Protein AF-A0A3C1WGZ3-F1 (afdb_monomer_lite)

Secondary structure (DSSP, 8-state):
-------------------S--EEEEEEESSSPEEEEEPTTEEEEEEEEETTS-EEEEEEE-S-S-EEEEE-SB-TTSSBPPSEEEEEEEEEEETT--B-----------

pLDDT: mean 70.51, std 24.6, range [26.8, 94.31]

Radius of gyration: 18.68 Å; chains: 1; bounding box: 31×63×42 Å

Structure (mmCIF, N/CA/C/O backbone):
data_AF-A0A3C1WGZ3-F1
#
_entry.id   AF-A0A3C1WGZ3-F1
#
loop_
_atom_site.group_PDB
_atom_site.id
_atom_site.type_symbol
_atom_site.label_atom_id
_atom_site.label_alt_id
_atom_site.label_comp_id
_atom_site.label_asym_id
_atom_site.label_entity_id
_atom_site.label_seq_id
_atom_site.pdbx_PDB_ins_code
_atom_site.Cartn_x
_atom_site.Cartn_y
_atom_site.Cartn_z
_atom_site.occupancy
_atom_site.B_iso_or_equiv
_atom_site.auth_seq_id
_atom_site.auth_comp_id
_atom_site.auth_asym_id
_atom_site.auth_atom_id
_atom_site.pdbx_PDB_model_num
ATOM 1 N N . MET A 1 1 ? 2.734 -49.245 -7.539 1.00 31.06 1 MET A N 1
ATOM 2 C CA . MET A 1 1 ? 4.171 -49.328 -7.205 1.00 31.06 1 MET A CA 1
ATOM 3 C C . MET A 1 1 ? 4.886 -48.169 -7.892 1.00 31.06 1 MET A C 1
ATOM 5 O O . MET A 1 1 ? 4.630 -47.997 -9.070 1.00 31.06 1 MET A O 1
ATOM 9 N N . VAL A 1 2 ? 5.694 -47.409 -7.130 1.00 30.45 2 VAL A N 1
ATOM 10 C CA . VAL A 1 2 ? 6.949 -46.693 -7.500 1.00 30.45 2 VAL A CA 1
ATOM 11 C C . VAL A 1 2 ? 6.881 -45.714 -8.704 1.00 30.45 2 VAL A C 1
ATOM 13 O O . VAL A 1 2 ? 6.618 -46.141 -9.814 1.00 30.45 2 VAL A O 1
ATOM 16 N N . ASN A 1 3 ? 6.932 -44.381 -8.559 1.00 28.89 3 ASN A N 1
ATOM 17 C CA . ASN A 1 3 ? 7.996 -43.430 -8.147 1.00 28.89 3 ASN A CA 1
ATOM 18 C C . ASN A 1 3 ? 8.655 -42.716 -9.357 1.00 28.89 3 ASN A C 1
ATOM 20 O O . ASN A 1 3 ? 9.273 -43.362 -10.190 1.00 28.89 3 ASN A O 1
ATOM 24 N N . VAL A 1 4 ? 8.495 -41.383 -9.370 1.00 43.09 4 VAL A N 1
ATOM 25 C CA . VAL A 1 4 ? 9.413 -40.279 -9.751 1.00 43.09 4 VAL A CA 1
ATOM 26 C C . VAL A 1 4 ? 10.313 -40.416 -10.992 1.00 43.09 4 VAL A C 1
ATOM 28 O O . VAL A 1 4 ? 11.210 -41.245 -11.006 1.00 43.09 4 VAL A O 1
ATOM 31 N N . ALA A 1 5 ? 10.210 -39.446 -11.919 1.00 28.38 5 ALA A N 1
ATOM 32 C CA . ALA A 1 5 ? 11.344 -38.614 -12.367 1.00 28.38 5 ALA A CA 1
ATOM 33 C C . ALA A 1 5 ? 10.933 -37.556 -13.414 1.00 28.38 5 ALA A C 1
ATOM 35 O O . ALA A 1 5 ? 10.397 -37.885 -14.463 1.00 28.38 5 ALA A O 1
ATOM 36 N N . GLY A 1 6 ? 11.261 -36.295 -13.108 1.00 33.25 6 GLY A N 1
ATOM 37 C CA . GLY A 1 6 ? 11.881 -35.330 -14.022 1.00 33.25 6 GLY A CA 1
ATOM 38 C C . GLY A 1 6 ? 11.167 -34.951 -15.320 1.00 33.25 6 GLY A C 1
ATOM 39 O O . GLY A 1 6 ? 11.376 -35.582 -16.345 1.00 33.25 6 GLY A O 1
ATOM 40 N N . SER A 1 7 ? 10.535 -33.777 -15.322 1.00 31.95 7 SER A N 1
ATOM 41 C CA . SER A 1 7 ? 10.504 -32.936 -16.522 1.00 31.95 7 SER A CA 1
ATOM 42 C C . SER A 1 7 ? 11.112 -31.588 -16.173 1.00 31.95 7 SER A C 1
ATOM 44 O O . SER A 1 7 ? 10.459 -30.712 -15.610 1.00 31.95 7 SER A O 1
ATOM 46 N N . ALA A 1 8 ? 12.402 -31.444 -16.474 1.00 31.06 8 ALA A N 1
ATOM 47 C CA . ALA A 1 8 ? 13.010 -30.134 -16.608 1.00 31.06 8 ALA A CA 1
ATOM 48 C C . ALA A 1 8 ? 12.310 -29.428 -17.773 1.00 31.06 8 ALA A C 1
ATOM 50 O O . ALA A 1 8 ? 12.410 -29.871 -18.915 1.00 31.06 8 ALA A O 1
ATOM 51 N N . VAL A 1 9 ? 11.596 -28.341 -17.493 1.00 33.44 9 VAL A N 1
ATOM 52 C CA . VAL A 1 9 ? 11.111 -27.454 -18.550 1.00 33.44 9 VAL A CA 1
ATOM 53 C C . VAL A 1 9 ? 12.097 -26.298 -18.635 1.00 33.44 9 VAL A C 1
ATOM 55 O O . VAL A 1 9 ? 11.964 -25.289 -17.949 1.00 33.44 9 VAL A O 1
ATOM 58 N N . SER A 1 10 ? 13.140 -26.477 -19.446 1.00 36.75 10 SER A N 1
ATOM 59 C CA . SER A 1 10 ? 13.912 -25.339 -19.937 1.00 36.75 10 SER A CA 1
ATOM 60 C C . SER A 1 10 ? 13.070 -24.661 -21.007 1.00 36.75 10 SER A C 1
ATOM 62 O O . SER A 1 10 ? 12.953 -25.154 -22.127 1.00 36.75 10 SER A O 1
ATOM 64 N N . ALA A 1 11 ? 12.442 -23.550 -20.644 1.00 33.16 11 ALA A N 1
ATOM 65 C CA . ALA A 1 11 ? 11.917 -22.612 -21.612 1.00 33.16 11 ALA A CA 1
ATOM 66 C C . ALA A 1 11 ? 12.849 -21.399 -21.615 1.00 33.16 11 ALA A C 1
ATOM 68 O O . ALA A 1 11 ? 12.741 -20.518 -20.767 1.00 33.16 11 ALA A O 1
ATOM 69 N N . THR A 1 12 ? 13.723 -21.304 -22.618 1.00 38.25 12 THR A N 1
ATOM 70 C CA . THR A 1 12 ? 14.302 -20.034 -23.097 1.00 38.25 12 THR A CA 1
ATOM 71 C C . THR A 1 12 ? 13.217 -19.178 -23.775 1.00 38.25 12 THR A C 1
ATOM 73 O O . THR A 1 12 ? 13.393 -18.623 -24.856 1.00 38.25 12 THR A O 1
ATOM 76 N N . GLY A 1 13 ? 12.053 -19.085 -23.131 1.00 26.80 13 GLY A N 1
ATOM 77 C CA . GLY A 1 13 ? 10.960 -18.200 -23.478 1.00 26.80 13 GLY A CA 1
ATOM 78 C C . GLY A 1 13 ? 11.104 -16.935 -22.652 1.00 26.80 13 GLY A C 1
ATOM 79 O O . GLY A 1 13 ? 11.117 -16.973 -21.424 1.00 26.80 13 GLY A O 1
ATOM 80 N N . ARG A 1 14 ? 11.237 -15.797 -23.327 1.00 30.58 14 ARG A N 1
ATOM 81 C CA . ARG A 1 14 ? 11.217 -14.487 -22.683 1.00 30.58 14 ARG A CA 1
ATOM 82 C C . ARG A 1 14 ? 9.883 -14.348 -21.939 1.00 30.58 14 ARG A C 1
ATOM 84 O O . ARG A 1 14 ? 8.827 -14.363 -22.569 1.00 30.58 14 ARG A O 1
ATOM 91 N N . LEU A 1 15 ? 9.937 -14.240 -20.610 1.00 30.92 15 LEU A N 1
ATOM 92 C CA . LEU A 1 15 ? 8.765 -13.982 -19.780 1.00 30.92 15 LEU A CA 1
ATOM 93 C C . LEU A 1 15 ? 8.144 -12.658 -20.231 1.00 30.92 15 LEU A C 1
ATOM 95 O O . LEU A 1 15 ? 8.703 -11.584 -20.007 1.00 30.92 15 LEU A O 1
ATOM 99 N N . THR A 1 16 ? 6.999 -12.740 -20.896 1.00 32.97 16 THR A N 1
ATOM 100 C CA . THR A 1 16 ? 6.169 -11.571 -21.165 1.00 32.97 16 THR A CA 1
ATOM 101 C C . THR A 1 16 ? 5.308 -11.379 -19.928 1.00 32.97 16 THR A C 1
ATOM 103 O O . THR A 1 16 ? 4.511 -12.247 -19.582 1.00 32.97 16 THR A O 1
ATOM 106 N N . VAL A 1 17 ? 5.546 -10.291 -19.198 1.00 35.59 17 VAL A N 1
ATOM 107 C CA . VAL A 1 17 ? 4.897 -10.045 -17.911 1.00 35.59 17 VAL A CA 1
ATOM 108 C C . VAL A 1 17 ? 3.431 -9.676 -18.152 1.00 35.59 17 VAL A C 1
ATOM 110 O O . VAL A 1 17 ? 3.112 -8.555 -18.545 1.00 35.59 17 VAL A O 1
ATOM 113 N N . THR A 1 18 ? 2.529 -10.626 -17.915 1.00 39.59 18 THR A N 1
ATOM 114 C CA . THR A 1 18 ? 1.083 -10.388 -17.860 1.00 39.59 18 THR A CA 1
ATOM 115 C C . THR A 1 18 ? 0.766 -9.757 -16.510 1.00 39.59 18 THR A C 1
ATOM 117 O O . THR A 1 18 ? 0.631 -10.454 -15.509 1.00 39.59 18 THR A O 1
ATOM 120 N N . VAL A 1 19 ? 0.720 -8.430 -16.432 1.00 43.28 19 VAL A N 1
ATOM 121 C CA . VAL A 1 19 ? 0.515 -7.763 -15.142 1.00 43.28 19 VAL A CA 1
ATOM 122 C C . VAL A 1 19 ? -0.984 -7.657 -14.849 1.00 43.28 19 VAL A C 1
ATOM 124 O O . VAL A 1 19 ? -1.744 -6.945 -15.502 1.00 43.28 19 VAL A O 1
ATOM 127 N N . GLY A 1 20 ? -1.401 -8.456 -13.872 1.00 42.81 20 GLY A N 1
ATOM 128 C CA . GLY A 1 20 ? -2.610 -8.277 -13.079 1.00 42.81 20 GLY A CA 1
ATOM 129 C C . GLY A 1 20 ? -2.247 -7.638 -11.737 1.00 42.81 20 GLY A C 1
ATOM 130 O O . GLY A 1 20 ? -1.086 -7.318 -11.486 1.00 42.81 20 GLY A O 1
ATOM 131 N N . ILE A 1 21 ? -3.234 -7.435 -10.865 1.00 50.78 21 ILE A N 1
ATOM 132 C CA . ILE A 1 21 ? -2.993 -7.108 -9.450 1.00 50.78 21 ILE A CA 1
ATOM 133 C C . ILE A 1 21 ? -2.017 -8.158 -8.917 1.00 50.78 21 ILE A C 1
ATOM 135 O O . ILE A 1 21 ? -2.349 -9.340 -8.926 1.00 50.78 21 ILE A O 1
ATOM 139 N N . LEU A 1 22 ? -0.804 -7.744 -8.553 1.00 59.47 22 LEU A N 1
ATOM 140 C CA . LEU A 1 22 ? 0.243 -8.707 -8.218 1.00 59.47 22 LEU A CA 1
ATOM 141 C C . LEU A 1 22 ? 0.037 -9.257 -6.816 1.00 59.47 22 LEU A C 1
ATOM 143 O O . LEU A 1 22 ? 0.198 -10.453 -6.627 1.00 59.47 22 LEU A O 1
ATOM 147 N N . ASP A 1 23 ? -0.426 -8.423 -5.880 1.00 68.81 23 ASP A N 1
ATOM 148 C CA . ASP A 1 23 ? -0.615 -8.844 -4.501 1.00 68.81 23 ASP A CA 1
ATOM 149 C C . ASP A 1 23 ? -1.689 -8.028 -3.765 1.00 68.81 23 ASP A C 1
ATOM 151 O O . ASP A 1 23 ? -1.828 -6.809 -3.941 1.00 68.81 23 ASP A O 1
ATOM 155 N N . ARG A 1 24 ? -2.429 -8.720 -2.893 1.00 82.88 24 ARG A N 1
ATOM 156 C CA . ARG A 1 24 ? -3.368 -8.144 -1.924 1.00 82.88 24 ARG A CA 1
ATOM 157 C C . ARG A 1 24 ? -2.965 -8.605 -0.529 1.00 82.88 24 ARG A C 1
ATOM 159 O O . ARG A 1 24 ? -2.968 -9.801 -0.250 1.00 82.88 24 ARG A O 1
ATOM 166 N N . TYR A 1 25 ? -2.667 -7.657 0.352 1.00 86.00 25 TYR A N 1
ATOM 167 C CA . TYR A 1 25 ? -2.248 -7.938 1.724 1.00 86.00 25 TYR A CA 1
ATOM 168 C C . TYR A 1 25 ? -3.261 -7.409 2.722 1.00 86.00 25 TYR A C 1
ATOM 170 O O . TYR A 1 25 ? -3.842 -6.344 2.526 1.00 86.00 25 TYR A O 1
ATOM 178 N N . VAL A 1 26 ? -3.437 -8.133 3.822 1.00 89.38 26 VAL A N 1
ATOM 179 C CA . VAL A 1 26 ? -4.219 -7.656 4.960 1.00 89.38 26 VAL A CA 1
ATOM 180 C C . VAL A 1 26 ? -3.259 -7.239 6.063 1.00 89.38 26 VAL A C 1
ATOM 182 O O . VAL A 1 26 ? -2.390 -8.009 6.467 1.00 89.38 26 VAL A O 1
ATOM 185 N N . VAL A 1 27 ? -3.415 -6.012 6.545 1.00 88.50 27 VAL A N 1
ATOM 186 C CA . VAL A 1 27 ? -2.549 -5.408 7.558 1.00 88.50 27 VAL A CA 1
ATOM 187 C C . VAL A 1 27 ? -3.386 -4.856 8.704 1.00 88.50 27 VAL A C 1
ATOM 189 O O . VAL A 1 27 ? -4.545 -4.480 8.525 1.00 88.50 27 VAL A O 1
ATOM 192 N N . ARG A 1 28 ? -2.794 -4.805 9.897 1.00 88.62 28 ARG A N 1
ATOM 193 C CA . ARG A 1 28 ? -3.432 -4.268 11.101 1.00 88.62 28 ARG A CA 1
ATOM 194 C C . ARG A 1 28 ? -2.812 -2.928 11.474 1.00 88.62 28 ARG A C 1
ATOM 196 O O . ARG A 1 28 ? -1.590 -2.810 11.538 1.00 88.62 28 ARG A O 1
ATOM 203 N N . THR A 1 29 ? -3.656 -1.958 11.805 1.00 87.38 29 THR A N 1
ATOM 204 C CA . THR A 1 29 ? -3.251 -0.648 12.330 1.00 87.38 29 THR A CA 1
ATOM 205 C C . THR A 1 29 ? -3.894 -0.423 13.710 1.00 87.38 29 THR A C 1
ATOM 207 O O . THR A 1 29 ? -5.036 -0.839 13.896 1.00 87.38 29 THR A O 1
ATOM 210 N N . PRO A 1 30 ? -3.211 0.211 14.687 1.00 83.75 30 PRO A N 1
ATOM 211 C CA . PRO A 1 30 ? -1.770 0.457 14.698 1.00 83.75 30 PRO A CA 1
ATOM 212 C C . PRO A 1 30 ? -0.993 -0.868 14.714 1.00 83.75 30 PRO A C 1
ATOM 214 O O . PRO A 1 30 ? -1.447 -1.875 15.256 1.00 83.75 30 PRO A O 1
ATOM 217 N N . GLY A 1 31 ? 0.173 -0.870 14.081 1.00 79.38 31 GLY A N 1
ATOM 218 C CA . GLY A 1 31 ? 0.988 -2.061 13.879 1.00 79.38 31 GLY A CA 1
ATOM 219 C C . GLY A 1 31 ? 2.307 -1.703 13.207 1.00 79.38 31 GLY A C 1
ATOM 220 O O . GLY A 1 31 ? 2.631 -0.525 13.054 1.00 79.38 31 GLY A O 1
ATO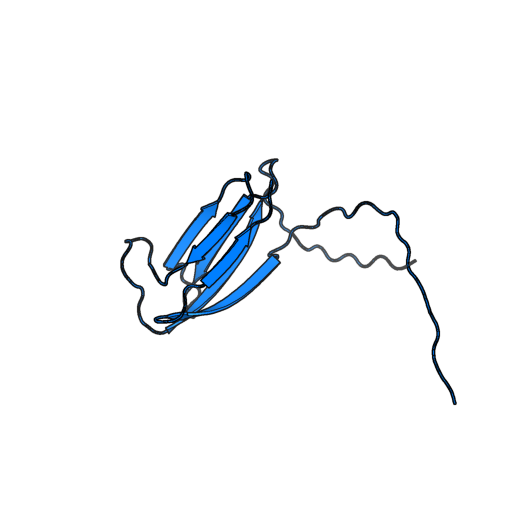M 221 N N . ARG A 1 32 ? 3.079 -2.717 12.803 1.00 83.19 32 ARG A N 1
ATOM 222 C CA . ARG A 1 32 ? 4.277 -2.480 11.989 1.00 83.19 32 ARG A CA 1
ATOM 223 C C . ARG A 1 32 ? 3.856 -1.870 10.644 1.00 83.19 32 ARG A C 1
ATOM 225 O O . ARG A 1 32 ? 2.870 -2.349 10.079 1.00 83.19 32 ARG A O 1
ATOM 232 N N . PRO A 1 33 ? 4.575 -0.857 10.125 1.00 87.69 33 PRO A N 1
ATOM 233 C CA . PRO A 1 33 ? 4.317 -0.338 8.791 1.00 87.69 33 PRO A CA 1
ATOM 234 C C . PRO A 1 33 ? 4.344 -1.464 7.762 1.00 87.69 33 PRO A C 1
ATOM 236 O O . PRO A 1 33 ? 5.205 -2.345 7.822 1.00 87.69 33 PRO A O 1
ATOM 239 N N . PHE A 1 34 ? 3.420 -1.417 6.810 1.00 90.94 34 PHE A N 1
ATOM 240 C CA . PHE A 1 34 ? 3.529 -2.254 5.628 1.00 90.94 34 PHE A CA 1
ATOM 241 C C . PHE A 1 34 ? 4.705 -1.753 4.795 1.00 90.94 34 PHE A C 1
ATOM 243 O O . PHE A 1 34 ? 4.817 -0.547 4.569 1.00 90.94 34 PHE A O 1
ATOM 250 N N . THR A 1 35 ? 5.568 -2.655 4.337 1.00 90.19 35 THR A N 1
ATOM 251 C CA . THR A 1 35 ? 6.686 -2.332 3.450 1.00 90.19 35 THR A CA 1
ATOM 252 C C . THR A 1 35 ? 6.705 -3.288 2.270 1.00 90.19 35 THR A C 1
ATOM 254 O O . THR A 1 35 ? 6.363 -4.463 2.399 1.00 90.19 35 THR A O 1
ATOM 257 N N . TYR A 1 36 ? 7.111 -2.781 1.111 1.00 86.44 36 TYR A N 1
ATOM 258 C CA . TYR A 1 36 ? 7.250 -3.574 -0.101 1.00 86.44 36 TYR A CA 1
ATOM 259 C C . TYR A 1 36 ? 8.515 -3.147 -0.859 1.00 86.44 36 TYR A C 1
ATOM 261 O O . TYR A 1 36 ? 8.728 -1.946 -1.052 1.00 86.44 36 TYR A O 1
ATOM 269 N N . PRO A 1 37 ? 9.391 -4.082 -1.263 1.00 87.19 37 PRO A N 1
ATOM 270 C CA . PRO A 1 37 ? 10.526 -3.764 -2.119 1.00 87.19 37 PRO A CA 1
ATOM 271 C C . PRO A 1 37 ? 10.043 -3.579 -3.564 1.00 87.19 37 PRO A C 1
ATOM 273 O O . PRO A 1 37 ? 9.602 -4.529 -4.204 1.00 87.19 37 PRO A O 1
ATOM 276 N N . LEU A 1 38 ? 10.129 -2.356 -4.087 1.00 84.50 38 LEU A N 1
ATOM 277 C CA . LEU A 1 38 ? 9.815 -2.039 -5.479 1.00 84.50 38 LEU A CA 1
ATOM 278 C C . LEU A 1 38 ? 11.080 -2.212 -6.345 1.00 84.50 38 LEU A C 1
ATOM 280 O O . LEU A 1 38 ? 12.064 -1.506 -6.095 1.00 84.50 38 LEU A O 1
ATOM 284 N N . PRO A 1 39 ? 11.080 -3.117 -7.344 1.00 82.62 39 PRO A N 1
ATOM 285 C CA . PRO A 1 39 ? 12.217 -3.312 -8.244 1.00 82.62 39 PRO A CA 1
ATOM 286 C C . PRO A 1 39 ? 12.536 -2.079 -9.098 1.00 82.62 39 PRO A C 1
ATOM 288 O O . PRO A 1 39 ? 11.701 -1.194 -9.287 1.00 82.62 39 PRO A O 1
ATOM 291 N N . GLU A 1 40 ? 13.744 -2.042 -9.662 1.00 82.75 40 GLU A N 1
ATOM 292 C CA . GLU A 1 40 ? 14.135 -0.984 -10.598 1.00 82.75 40 GLU A CA 1
ATOM 293 C C . GLU A 1 40 ? 13.288 -1.003 -11.877 1.00 82.75 40 GLU A C 1
ATOM 295 O O . GLU A 1 40 ? 12.833 -2.052 -12.329 1.00 82.75 40 GLU A O 1
ATOM 300 N N . ASN A 1 41 ? 13.126 0.164 -12.505 1.00 81.62 41 ASN A N 1
ATOM 301 C CA . ASN A 1 41 ? 12.395 0.375 -13.761 1.00 81.62 41 ASN A CA 1
ATOM 302 C C . ASN A 1 41 ? 10.910 -0.037 -13.738 1.00 81.62 41 ASN A C 1
ATOM 304 O O . ASN A 1 41 ? 10.271 -0.076 -14.792 1.00 81.62 41 ASN A O 1
ATOM 308 N N . ILE A 1 42 ? 10.343 -0.275 -12.553 1.00 81.69 42 ILE A N 1
ATOM 309 C CA . ILE A 1 42 ? 8.928 -0.584 -12.350 1.00 81.69 42 ILE A CA 1
ATOM 310 C C . ILE A 1 42 ? 8.298 0.492 -11.465 1.00 81.69 42 ILE A C 1
ATOM 312 O O . ILE A 1 42 ? 8.824 0.842 -10.411 1.00 81.69 42 ILE A O 1
ATOM 316 N N . GLY A 1 43 ? 7.178 1.047 -11.918 1.00 84.06 43 GLY A N 1
ATOM 317 C CA . GLY A 1 43 ? 6.304 1.896 -11.121 1.00 84.06 43 GLY A CA 1
ATOM 318 C C . GLY A 1 43 ? 5.258 1.066 -10.383 1.00 84.06 43 GLY A C 1
ATOM 319 O O . GLY A 1 43 ? 5.082 -0.127 -10.634 1.00 84.06 43 GLY A O 1
ATOM 320 N N . MET A 1 44 ? 4.529 1.684 -9.465 1.00 87.06 44 MET A N 1
ATOM 321 C CA . MET A 1 44 ? 3.495 1.004 -8.696 1.00 87.06 44 MET A CA 1
ATOM 322 C C . MET A 1 44 ? 2.443 1.981 -8.192 1.00 87.06 44 MET A C 1
ATOM 324 O O . MET A 1 44 ? 2.771 3.046 -7.683 1.00 87.06 44 MET A O 1
ATOM 328 N N . LYS A 1 45 ? 1.177 1.576 -8.225 1.00 89.88 45 LYS A N 1
ATOM 329 C CA . LYS A 1 45 ? 0.107 2.191 -7.442 1.00 89.88 45 LYS A CA 1
ATOM 330 C C . LYS A 1 45 ? -0.193 1.323 -6.223 1.00 89.88 45 LYS A C 1
ATOM 332 O O . LYS A 1 45 ? -0.563 0.159 -6.373 1.00 89.88 45 LYS A O 1
ATOM 337 N N . MET A 1 46 ? -0.049 1.895 -5.033 1.00 90.38 46 MET A N 1
ATOM 338 C CA . MET A 1 46 ? -0.511 1.310 -3.776 1.00 90.38 46 MET A CA 1
ATOM 339 C C . MET A 1 46 ? -1.851 1.944 -3.410 1.00 90.38 46 MET A C 1
ATOM 341 O O . MET A 1 46 ? -1.971 3.168 -3.377 1.00 90.38 46 MET A O 1
ATOM 345 N N . VAL A 1 47 ? -2.858 1.120 -3.136 1.00 93.44 47 VAL A N 1
ATOM 346 C CA . VAL A 1 47 ? -4.179 1.560 -2.671 1.00 93.44 47 VAL A CA 1
ATOM 347 C C . VAL A 1 47 ? -4.487 0.842 -1.372 1.00 93.44 47 VAL A C 1
ATOM 349 O O . VAL A 1 47 ? -4.369 -0.378 -1.306 1.00 93.44 47 VAL A O 1
ATOM 352 N N . VAL A 1 48 ? -4.885 1.589 -0.349 1.00 93.44 48 VAL A N 1
ATOM 353 C CA . VAL A 1 48 ? -5.251 1.040 0.952 1.00 93.44 48 VAL A CA 1
ATOM 354 C C . VAL A 1 48 ? -6.727 1.282 1.207 1.00 93.44 48 VAL A C 1
ATOM 356 O O . VAL A 1 48 ? -7.205 2.418 1.164 1.00 93.44 48 VAL A O 1
ATOM 359 N N . GLU A 1 49 ? -7.442 0.204 1.489 1.00 92.50 49 GLU A N 1
ATOM 360 C CA . GLU A 1 49 ? -8.876 0.185 1.746 1.00 92.50 49 GLU A CA 1
ATOM 361 C C . GLU A 1 49 ? -9.147 -0.311 3.163 1.00 92.50 49 GLU A C 1
ATOM 363 O O . GLU A 1 49 ? -8.436 -1.166 3.692 1.00 92.50 49 GLU A O 1
ATOM 368 N N . ASN A 1 50 ? -10.192 0.209 3.796 1.00 92.62 50 ASN A N 1
ATOM 369 C CA . ASN A 1 50 ? -10.721 -0.401 5.012 1.00 92.62 50 ASN A CA 1
ATOM 370 C C . ASN A 1 50 ? -11.514 -1.687 4.677 1.00 92.62 50 ASN A C 1
ATOM 372 O O . ASN A 1 50 ? -11.753 -2.014 3.514 1.00 92.62 50 ASN A O 1
ATOM 376 N N . MET A 1 51 ? -11.995 -2.400 5.699 1.00 88.19 51 MET A N 1
ATOM 377 C CA . MET A 1 51 ? -12.792 -3.623 5.496 1.00 88.19 51 MET A CA 1
ATOM 378 C C . MET A 1 51 ? -14.140 -3.403 4.789 1.00 88.19 51 MET A C 1
ATOM 380 O O . MET A 1 51 ? -14.732 -4.372 4.325 1.00 88.19 51 MET A O 1
ATOM 384 N N . SER A 1 52 ? -14.625 -2.161 4.680 1.00 90.62 52 SER A N 1
ATOM 385 C CA . SER A 1 52 ? -15.825 -1.834 3.900 1.00 90.62 52 SER A CA 1
ATOM 386 C C . SER A 1 52 ? -15.513 -1.509 2.431 1.00 90.62 52 SER A C 1
ATOM 388 O O . SER A 1 52 ? -16.406 -1.062 1.718 1.00 90.62 52 SER A O 1
ATOM 390 N N . GLY A 1 53 ? -14.258 -1.652 1.987 1.00 87.56 53 GLY A N 1
ATOM 391 C CA . GLY A 1 53 ? -13.820 -1.330 0.623 1.00 87.56 53 GLY A CA 1
ATOM 392 C C . GLY A 1 53 ? -13.637 0.167 0.347 1.00 87.56 53 GLY A C 1
ATOM 393 O O . GLY A 1 53 ? -13.429 0.565 -0.796 1.00 87.56 53 GLY A O 1
ATOM 394 N N . ARG A 1 54 ? -13.711 1.029 1.369 1.00 91.69 54 ARG A N 1
ATOM 395 C CA . ARG A 1 54 ? -13.459 2.467 1.211 1.00 91.69 54 ARG A CA 1
ATOM 396 C C . ARG A 1 54 ? -11.956 2.714 1.180 1.00 91.69 54 ARG A C 1
ATOM 398 O O . ARG A 1 54 ? -11.260 2.380 2.138 1.00 91.69 54 ARG A O 1
ATOM 405 N N . VAL A 1 55 ? -11.485 3.381 0.130 1.00 94.25 55 VAL A N 1
ATOM 406 C CA . VAL A 1 55 ? -10.099 3.852 0.028 1.00 94.25 55 VAL A CA 1
ATOM 407 C C . VAL A 1 55 ? -9.829 4.897 1.111 1.00 94.25 55 VAL A C 1
ATOM 409 O O . VAL A 1 55 ? -10.527 5.910 1.201 1.00 94.25 55 VAL A O 1
ATOM 412 N N . VAL A 1 56 ? -8.822 4.636 1.942 1.00 94.12 56 VAL A N 1
ATOM 413 C CA . VAL A 1 56 ? -8.377 5.537 3.019 1.00 94.12 56 VAL A CA 1
ATOM 414 C C . VAL A 1 56 ? -7.055 6.220 2.696 1.00 94.12 56 VAL A C 1
ATOM 416 O O . VAL A 1 56 ? -6.763 7.278 3.252 1.00 94.12 56 VAL A O 1
ATOM 419 N N . TRP A 1 57 ? -6.272 5.622 1.798 1.00 94.12 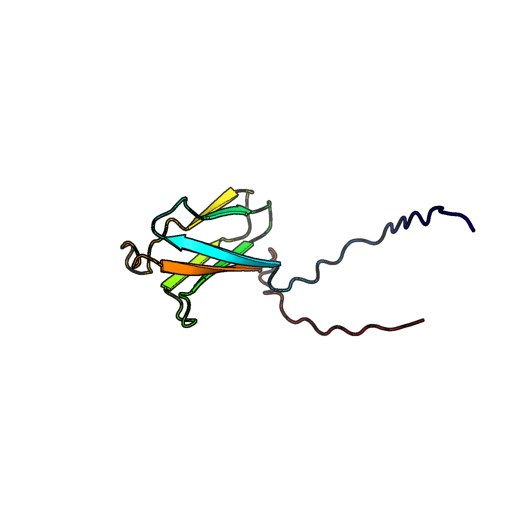57 TRP A N 1
ATOM 420 C CA . TRP A 1 57 ? -5.005 6.155 1.327 1.00 94.12 57 TRP A CA 1
ATOM 421 C C . TRP A 1 57 ? -4.653 5.545 -0.032 1.00 94.12 57 TRP A C 1
ATOM 423 O O . TRP A 1 57 ? -4.983 4.393 -0.313 1.00 94.12 57 TRP A O 1
ATOM 433 N N . ASN A 1 58 ? -3.967 6.297 -0.885 1.00 94.31 58 ASN A N 1
ATOM 434 C CA . ASN A 1 58 ? -3.340 5.757 -2.084 1.00 94.31 58 ASN A CA 1
ATOM 435 C C . ASN A 1 58 ? -2.136 6.606 -2.487 1.00 94.31 58 ASN A C 1
ATOM 437 O O . ASN A 1 58 ? -2.098 7.800 -2.199 1.00 94.31 58 ASN A O 1
ATOM 441 N N . GLN A 1 59 ? -1.179 5.974 -3.160 1.00 91.88 59 GLN A N 1
ATOM 442 C CA . GLN A 1 59 ? 0.013 6.627 -3.681 1.00 91.88 59 GLN A CA 1
ATOM 443 C C . GLN A 1 59 ? 0.479 5.929 -4.954 1.00 91.88 59 GLN A C 1
ATOM 445 O O . GLN A 1 59 ? 0.490 4.697 -5.037 1.00 91.88 59 GLN A O 1
ATOM 450 N N . THR A 1 60 ? 0.912 6.728 -5.924 1.00 90.88 60 THR A N 1
ATOM 451 C CA . THR A 1 60 ? 1.625 6.246 -7.107 1.00 90.88 60 THR A CA 1
ATOM 452 C C . THR A 1 60 ? 3.118 6.511 -6.939 1.00 90.88 60 THR A C 1
ATOM 454 O O . THR A 1 60 ? 3.533 7.588 -6.506 1.00 90.88 60 THR A O 1
ATOM 457 N N . TYR A 1 61 ? 3.916 5.504 -7.268 1.00 88.19 61 TYR A N 1
ATOM 458 C CA . TYR A 1 61 ? 5.365 5.537 -7.330 1.00 88.19 61 TYR A CA 1
ATOM 459 C C . TYR A 1 61 ? 5.770 5.350 -8.785 1.00 88.19 61 TYR A C 1
ATOM 461 O O . TYR A 1 61 ? 5.479 4.317 -9.384 1.00 88.19 61 TYR A O 1
ATOM 469 N N . GLU A 1 62 ? 6.433 6.350 -9.349 1.00 87.19 62 GLU A N 1
ATOM 470 C CA . GLU A 1 62 ? 6.915 6.280 -10.725 1.00 87.19 62 GLU A CA 1
ATOM 471 C C . GLU A 1 62 ? 8.056 5.273 -10.874 1.00 87.19 62 GLU A C 1
ATOM 473 O O . GLU A 1 62 ? 8.849 5.055 -9.946 1.00 87.19 62 GLU A O 1
ATOM 478 N N . ALA A 1 63 ? 8.152 4.690 -12.070 1.00 84.69 63 ALA A N 1
ATOM 479 C CA . ALA A 1 63 ? 9.254 3.811 -12.429 1.00 84.69 63 ALA A CA 1
ATOM 480 C C . ALA A 1 63 ? 10.594 4.546 -12.279 1.00 84.69 63 ALA A C 1
ATOM 482 O O . ALA A 1 63 ? 10.759 5.678 -12.731 1.00 84.69 63 ALA A O 1
ATOM 483 N N . GLY A 1 64 ? 11.571 3.901 -11.648 1.00 82.38 64 GLY A N 1
ATOM 484 C CA . GLY A 1 64 ? 12.878 4.512 -11.414 1.00 82.38 64 GLY A CA 1
ATOM 485 C C . GLY A 1 64 ? 13.833 3.561 -10.713 1.00 82.38 64 GLY A C 1
ATOM 486 O O . GLY A 1 64 ? 13.725 2.350 -10.879 1.00 82.38 64 GLY A O 1
ATOM 487 N N . ALA A 1 65 ? 14.756 4.105 -9.919 1.00 81.50 65 ALA A N 1
ATOM 488 C CA . ALA A 1 65 ? 15.607 3.287 -9.063 1.00 81.50 65 ALA A CA 1
ATOM 489 C C . ALA A 1 65 ? 14.758 2.455 -8.088 1.00 81.50 65 ALA A C 1
ATOM 491 O O . ALA A 1 65 ? 13.713 2.916 -7.600 1.00 81.50 65 ALA A O 1
ATOM 492 N N . GLY A 1 66 ? 15.228 1.238 -7.820 1.00 82.44 66 GLY A N 1
ATOM 493 C CA . GLY A 1 66 ? 14.608 0.328 -6.868 1.00 82.44 66 GLY A CA 1
ATOM 494 C C . GLY A 1 66 ? 14.573 0.967 -5.485 1.00 82.44 66 GLY A C 1
ATOM 495 O O . GLY A 1 66 ? 15.517 1.643 -5.072 1.00 82.44 66 GLY A O 1
ATOM 496 N N . ARG A 1 67 ? 13.454 0.812 -4.782 1.00 87.25 67 ARG A N 1
ATOM 497 C CA . ARG A 1 67 ? 13.233 1.468 -3.488 1.00 87.25 67 ARG A CA 1
ATOM 498 C C . ARG A 1 67 ? 12.299 0.651 -2.613 1.00 87.25 67 ARG A C 1
ATOM 500 O O . ARG A 1 67 ? 11.486 -0.117 -3.112 1.00 87.25 67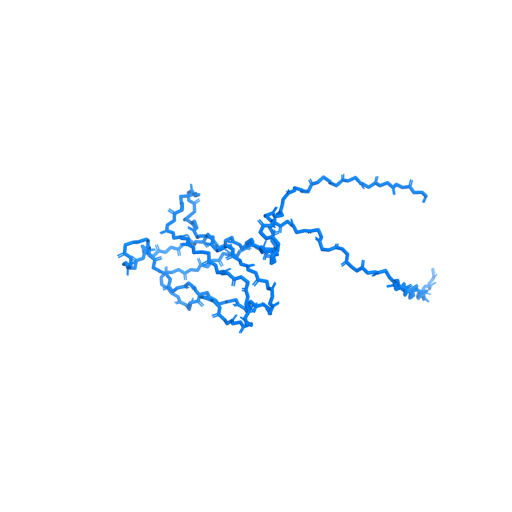 ARG A O 1
ATOM 507 N N . VAL A 1 68 ? 12.358 0.866 -1.305 1.00 87.56 68 VAL A N 1
ATOM 508 C CA . VAL A 1 68 ? 11.331 0.349 -0.395 1.00 87.56 68 VAL A CA 1
ATOM 509 C C . VAL A 1 68 ? 10.222 1.384 -0.284 1.00 87.56 68 VAL A C 1
ATOM 511 O O . VAL A 1 68 ? 10.474 2.550 0.019 1.00 87.56 68 VAL A O 1
ATOM 514 N N . VAL A 1 69 ? 8.994 0.953 -0.538 1.00 88.56 69 VAL A N 1
ATOM 515 C CA . VAL A 1 69 ? 7.781 1.759 -0.365 1.00 88.56 69 VAL A CA 1
ATOM 516 C C . VAL A 1 69 ? 7.027 1.267 0.858 1.00 88.56 69 VAL A C 1
ATOM 518 O O . VAL A 1 69 ? 7.127 0.093 1.220 1.00 88.56 69 VAL A O 1
ATOM 521 N N . SER A 1 70 ? 6.299 2.156 1.525 1.00 91.12 70 SER A N 1
ATOM 522 C CA . SER A 1 70 ? 5.648 1.812 2.782 1.00 91.12 70 SER A CA 1
ATOM 523 C C . SER A 1 70 ? 4.341 2.551 3.014 1.00 91.12 70 SER A C 1
ATOM 525 O O . SER A 1 70 ? 4.121 3.650 2.505 1.00 91.12 70 SER A O 1
ATOM 527 N N . TRP A 1 71 ? 3.492 1.933 3.832 1.00 93.25 71 TRP A N 1
ATOM 528 C CA . TRP A 1 71 ? 2.318 2.565 4.412 1.00 93.25 71 TRP A CA 1
ATOM 529 C C . TRP A 1 71 ? 2.338 2.398 5.932 1.00 93.25 71 TRP A C 1
ATOM 531 O O . TRP A 1 71 ? 2.356 1.284 6.459 1.00 93.25 71 TRP A O 1
ATOM 541 N N . GLY A 1 72 ? 2.350 3.528 6.640 1.00 90.25 72 GLY A N 1
ATOM 542 C CA . GLY A 1 72 ? 2.474 3.595 8.099 1.00 90.25 72 GLY A CA 1
ATOM 543 C C . GLY A 1 72 ? 1.151 3.669 8.861 1.00 90.25 72 GLY A C 1
ATOM 544 O O . GLY A 1 72 ? 1.164 4.005 10.040 1.00 90.25 72 GLY A O 1
ATOM 545 N N . GLY A 1 73 ? 0.009 3.411 8.216 1.00 91.81 73 GLY A N 1
ATOM 546 C CA . GLY A 1 73 ? -1.298 3.597 8.855 1.00 91.81 73 GLY A CA 1
ATOM 547 C C . GLY A 1 73 ? -1.820 5.036 8.795 1.00 91.81 73 GLY A C 1
ATOM 548 O O . GLY A 1 73 ? -2.559 5.450 9.685 1.00 91.81 73 GLY A O 1
ATOM 549 N N . LEU A 1 74 ? -1.415 5.813 7.786 1.00 91.50 74 LEU A N 1
ATOM 550 C CA . LEU A 1 74 ? -1.871 7.193 7.593 1.00 91.50 74 LEU A CA 1
ATOM 551 C C . LEU A 1 74 ? -2.986 7.269 6.547 1.00 91.50 74 LEU A C 1
ATOM 553 O O . LEU A 1 74 ? -2.962 6.538 5.556 1.00 91.50 74 LEU A O 1
ATOM 557 N N . GLY A 1 75 ? -3.953 8.152 6.769 1.00 88.31 75 GLY A N 1
ATOM 558 C CA . GLY A 1 75 ? -4.998 8.494 5.813 1.00 88.31 75 GLY A CA 1
ATOM 559 C C . GLY A 1 75 ? -4.551 9.574 4.827 1.00 88.31 75 GLY A C 1
ATOM 560 O O . GLY A 1 75 ? -3.434 10.089 4.891 1.00 88.31 75 GLY A O 1
ATOM 561 N N . HIS A 1 76 ? -5.444 9.942 3.908 1.00 87.88 76 HIS A N 1
ATOM 562 C CA . HIS A 1 76 ? -5.229 11.033 2.946 1.00 87.88 76 HIS A CA 1
ATOM 563 C C . HIS A 1 76 ? -4.936 12.398 3.581 1.00 87.88 76 HIS A C 1
ATOM 565 O O . HIS A 1 76 ? -4.304 13.243 2.955 1.00 87.88 76 HIS A O 1
ATOM 571 N N . ASP A 1 77 ? -5.387 12.615 4.810 1.00 89.19 77 ASP A N 1
ATOM 572 C CA . ASP A 1 77 ? -5.166 13.837 5.581 1.00 89.19 77 ASP A CA 1
ATOM 573 C C . ASP A 1 77 ? -3.831 13.835 6.348 1.00 89.19 77 ASP A C 1
ATOM 575 O O . ASP A 1 77 ? -3.563 14.751 7.124 1.00 89.19 77 ASP A O 1
ATOM 579 N N . GLY A 1 78 ? -3.007 12.795 6.169 1.00 88.62 78 GLY A N 1
ATOM 580 C CA . GLY A 1 78 ? -1.757 12.605 6.902 1.00 88.62 78 GLY A CA 1
ATOM 581 C C . GLY A 1 78 ? -1.954 12.225 8.371 1.00 88.62 78 GLY A C 1
ATOM 582 O O . GLY A 1 78 ? -0.966 12.070 9.089 1.00 88.62 78 GLY A O 1
ATOM 583 N N . LYS A 1 79 ? -3.199 12.049 8.834 1.00 90.62 79 LYS A N 1
ATOM 584 C CA . LYS A 1 79 ? -3.497 11.602 10.197 1.00 90.62 79 LYS A CA 1
ATOM 585 C C . LYS A 1 79 ? -3.558 10.088 10.252 1.00 90.62 79 LYS A C 1
ATOM 587 O O . LYS A 1 79 ? -3.751 9.403 9.251 1.00 90.62 79 LYS A O 1
ATOM 592 N N . GLN A 1 80 ? -3.401 9.553 11.453 1.00 92.25 80 GLN A N 1
ATOM 593 C CA . GLN A 1 80 ? -3.493 8.122 11.669 1.00 92.25 80 GLN A CA 1
ATOM 594 C C . GLN A 1 80 ? -4.929 7.638 11.452 1.00 92.25 80 GLN A C 1
ATOM 596 O O . GLN A 1 80 ? -5.876 8.213 11.993 1.00 92.25 80 GLN A O 1
ATOM 601 N N . VAL A 1 81 ? -5.090 6.575 10.664 1.00 91.75 81 VAL A N 1
ATOM 602 C CA . VAL A 1 81 ? -6.400 5.942 10.488 1.00 91.75 81 VAL A CA 1
ATOM 603 C C . VAL A 1 81 ? -6.818 5.224 11.770 1.00 91.75 81 VAL A C 1
ATOM 605 O O . VAL A 1 81 ? -5.985 4.849 12.600 1.00 91.75 81 VAL A O 1
ATOM 608 N N . SER A 1 82 ? -8.122 5.006 11.932 1.00 93.69 82 SER A N 1
ATOM 609 C CA . SER A 1 82 ? -8.659 4.269 13.075 1.00 93.69 82 SER A CA 1
ATOM 610 C C . SER A 1 82 ? -8.037 2.877 13.189 1.00 93.69 82 SER A C 1
ATOM 612 O O . SER A 1 82 ? -7.708 2.239 12.186 1.00 93.69 82 SER A O 1
ATOM 614 N N . ALA A 1 83 ? -7.911 2.383 14.419 1.00 92.06 83 ALA A N 1
ATOM 615 C CA . ALA A 1 83 ? -7.426 1.032 14.644 1.00 92.06 83 ALA A CA 1
ATOM 616 C C . ALA A 1 83 ? -8.348 0.002 13.968 1.00 92.06 83 ALA A C 1
ATOM 618 O O . ALA A 1 83 ? -9.570 0.092 14.075 1.00 92.06 83 ALA A O 1
ATOM 619 N N . GLY A 1 84 ? -7.772 -0.971 13.268 1.00 90.94 84 GLY A N 1
ATOM 620 C CA . GLY A 1 84 ? -8.533 -1.950 12.503 1.00 90.94 84 GLY A CA 1
ATOM 621 C C . GLY A 1 84 ? -7.696 -2.721 11.492 1.00 90.94 84 GLY A C 1
ATOM 622 O O . GLY A 1 84 ? -6.466 -2.641 11.474 1.00 90.94 84 GLY A O 1
ATOM 623 N N . MET A 1 85 ? -8.400 -3.486 10.662 1.00 90.88 85 MET A N 1
ATOM 624 C CA . MET A 1 85 ? -7.833 -4.232 9.544 1.00 90.88 85 MET A CA 1
ATOM 625 C C . MET A 1 85 ? -8.003 -3.433 8.254 1.00 90.88 85 MET A C 1
ATOM 627 O O . MET A 1 85 ? -9.052 -2.828 8.020 1.00 90.88 85 MET A O 1
ATOM 631 N N . TYR A 1 86 ? -6.968 -3.454 7.427 1.00 91.94 86 TYR A N 1
ATOM 632 C CA . TYR A 1 86 ? -6.916 -2.759 6.151 1.00 91.94 86 TYR A CA 1
ATOM 633 C C . TYR A 1 86 ? -6.377 -3.686 5.075 1.00 91.94 86 TYR A C 1
ATOM 635 O O . TYR A 1 86 ? -5.599 -4.602 5.344 1.00 91.94 86 TYR A O 1
ATOM 643 N N . VAL A 1 87 ? -6.797 -3.426 3.848 1.00 91.81 87 VAL A N 1
ATOM 644 C CA . VAL A 1 87 ? -6.374 -4.143 2.658 1.00 91.81 87 VAL A CA 1
ATOM 645 C C . VAL A 1 87 ? -5.434 -3.243 1.876 1.00 91.81 87 VAL A C 1
ATOM 647 O O . VAL A 1 87 ? -5.831 -2.157 1.465 1.00 91.81 87 VAL A O 1
ATOM 650 N N . VAL A 1 88 ? -4.208 -3.701 1.641 1.00 91.06 88 VAL A N 1
ATOM 651 C CA . VAL A 1 88 ? -3.252 -3.049 0.744 1.00 91.06 88 VAL A CA 1
ATOM 652 C C . VAL A 1 88 ? -3.284 -3.768 -0.599 1.00 91.06 88 VAL A C 1
ATOM 654 O O . VAL A 1 88 ? -2.955 -4.951 -0.683 1.00 91.06 88 VAL A O 1
ATOM 657 N N . ASN A 1 89 ? -3.673 -3.049 -1.645 1.00 89.00 89 ASN A N 1
ATOM 658 C CA . ASN A 1 89 ? -3.680 -3.514 -3.025 1.00 89.00 89 ASN A CA 1
ATOM 659 C C . ASN A 1 89 ? -2.494 -2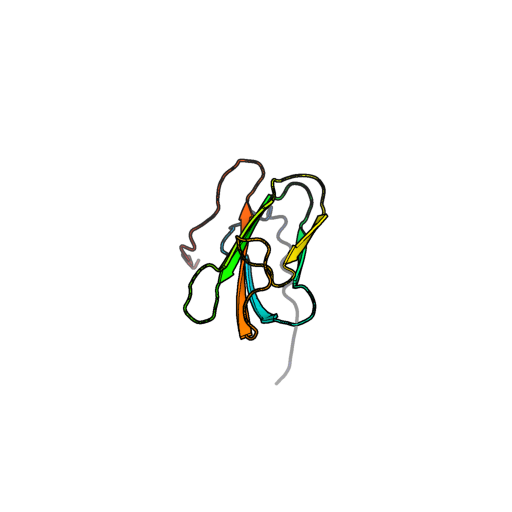.893 -3.771 1.00 89.00 89 ASN A C 1
ATOM 661 O O . ASN A 1 89 ? -2.352 -1.664 -3.795 1.00 89.00 89 ASN A O 1
ATOM 665 N N . LEU A 1 90 ? -1.665 -3.729 -4.400 1.00 86.94 90 LEU A N 1
ATOM 666 C CA . LEU A 1 90 ? -0.526 -3.282 -5.202 1.00 86.94 90 LEU A CA 1
ATOM 667 C C . LEU A 1 90 ? -0.773 -3.540 -6.688 1.00 86.94 90 LEU A C 1
ATOM 669 O O . LEU A 1 90 ? -1.111 -4.652 -7.103 1.00 86.94 90 LEU A O 1
ATOM 673 N N . LYS A 1 91 ? -0.561 -2.510 -7.506 1.00 85.12 91 LYS A N 1
ATOM 674 C CA . LYS A 1 91 ? -0.605 -2.609 -8.966 1.00 85.12 91 LYS A CA 1
ATOM 675 C C . LYS A 1 91 ? 0.702 -2.103 -9.552 1.00 85.12 91 LYS A C 1
ATOM 677 O O . LYS A 1 91 ? 0.980 -0.912 -9.447 1.00 85.12 91 LYS A O 1
ATOM 682 N N . LEU A 1 92 ? 1.494 -2.981 -10.165 1.00 80.56 92 LEU A N 1
ATOM 683 C CA . LEU A 1 92 ? 2.717 -2.567 -10.851 1.00 80.56 92 LEU A CA 1
ATOM 684 C C . LEU A 1 92 ? 2.380 -1.865 -12.175 1.00 80.56 92 LEU A C 1
ATOM 686 O O . LEU A 1 92 ? 1.418 -2.209 -12.863 1.00 80.56 92 LEU A O 1
ATOM 690 N N . ILE A 1 93 ? 3.173 -0.855 -12.507 1.00 76.38 93 ILE A N 1
ATOM 691 C CA . ILE A 1 93 ? 3.061 -0.019 -13.700 1.00 76.38 93 ILE A CA 1
ATOM 692 C C . ILE A 1 93 ? 4.399 -0.135 -14.428 1.00 76.38 93 ILE A C 1
ATOM 694 O O . ILE A 1 93 ? 5.444 0.171 -13.860 1.00 76.38 93 ILE A O 1
ATOM 698 N N . THR A 1 94 ? 4.409 -0.594 -15.675 1.00 6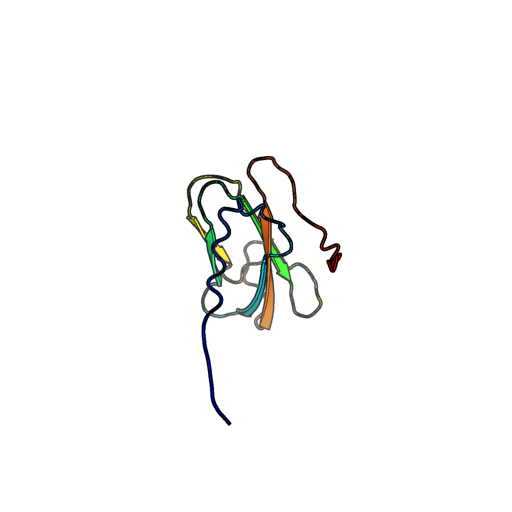4.50 94 THR A N 1
ATOM 699 C CA . THR A 1 94 ? 5.646 -0.601 -16.472 1.00 64.50 94 THR A CA 1
ATOM 700 C C . THR A 1 94 ? 6.014 0.810 -16.919 1.00 64.50 94 THR A C 1
ATOM 702 O O . THR A 1 94 ? 5.136 1.653 -17.099 1.00 64.50 94 THR A O 1
ATOM 705 N N . LYS A 1 95 ? 7.311 1.044 -17.157 1.00 58.09 95 LYS A N 1
ATOM 706 C CA . LYS A 1 95 ? 7.891 2.323 -17.606 1.00 58.09 95 LYS A CA 1
ATOM 707 C C . LYS A 1 95 ? 7.176 2.975 -18.804 1.00 58.09 95 LYS A C 1
ATOM 709 O O . LYS A 1 95 ? 7.179 4.193 -18.909 1.00 58.09 95 LYS A O 1
ATOM 714 N N . ASP A 1 96 ? 6.495 2.191 -19.636 1.00 58.31 96 ASP A N 1
ATOM 715 C CA . ASP A 1 96 ? 5.752 2.674 -20.808 1.00 58.31 96 ASP A CA 1
ATOM 716 C C . ASP A 1 96 ? 4.371 3.281 -20.473 1.00 58.31 96 ASP A C 1
ATOM 718 O O . ASP A 1 96 ? 3.536 3.458 -21.357 1.00 58.31 96 ASP A O 1
ATOM 722 N N . GLY A 1 97 ? 4.064 3.536 -19.193 1.00 47.59 97 GLY A N 1
ATOM 723 C CA . GLY A 1 97 ? 2.790 4.124 -18.747 1.00 47.59 97 GLY A CA 1
ATOM 724 C C . GLY A 1 97 ? 1.570 3.212 -18.932 1.00 47.59 97 GLY A C 1
ATOM 725 O O . GLY A 1 97 ? 0.456 3.554 -18.527 1.00 47.59 97 GLY A O 1
ATOM 726 N N . LYS A 1 98 ? 1.762 2.020 -19.509 1.00 46.56 98 LYS A N 1
ATOM 727 C CA . LYS A 1 98 ? 0.710 1.026 -19.680 1.00 46.56 98 LYS A CA 1
ATOM 728 C C . LYS A 1 98 ? 0.371 0.442 -18.312 1.00 46.56 98 LYS A C 1
ATOM 730 O O . LYS A 1 98 ? 1.119 -0.336 -17.728 1.00 46.56 98 LYS A O 1
ATOM 735 N N . THR A 1 99 ? -0.776 0.858 -17.788 1.00 42.44 99 THR A N 1
ATOM 736 C CA . THR A 1 99 ? -1.453 0.139 -16.714 1.00 42.44 99 THR A CA 1
ATOM 737 C C . THR A 1 99 ? -1.832 -1.228 -17.254 1.00 42.44 99 THR A C 1
ATOM 739 O O . THR A 1 99 ? -2.386 -1.340 -18.344 1.00 42.44 99 THR A O 1
ATOM 742 N N . ILE A 1 100 ? -1.545 -2.264 -16.489 1.00 50.56 100 ILE A N 1
ATOM 743 C CA . ILE A 1 100 ? -1.712 -3.630 -16.944 1.00 50.56 100 ILE A CA 1
ATOM 744 C C . ILE A 1 100 ? -2.848 -4.228 -16.108 1.00 50.56 100 ILE A C 1
ATOM 746 O O . ILE A 1 100 ? -2.820 -4.267 -14.876 1.00 50.56 100 ILE A O 1
ATOM 750 N N . ALA A 1 101 ? -3.941 -4.475 -16.806 1.00 39.19 101 ALA A N 1
ATOM 751 C CA . ALA A 1 101 ? -5.110 -5.274 -16.464 1.00 39.19 101 ALA A CA 1
ATOM 752 C C . ALA A 1 101 ? -5.714 -5.576 -17.852 1.00 39.19 101 ALA A C 1
ATOM 754 O O . ALA A 1 101 ? -5.712 -4.689 -18.699 1.00 39.19 101 ALA A O 1
ATOM 755 N N . GLU A 1 102 ? -6.108 -6.787 -18.224 1.00 38.50 102 GLU A N 1
ATOM 756 C CA . GLU A 1 102 ? -7.018 -7.689 -17.527 1.00 38.50 102 GLU A CA 1
ATOM 757 C C . GLU A 1 102 ? -6.612 -9.164 -17.707 1.00 38.50 102 GLU A C 1
ATOM 759 O O . GLU A 1 102 ? -6.029 -9.567 -18.712 1.00 38.50 102 GLU A O 1
ATOM 764 N N . SER A 1 103 ? -6.962 -9.985 -16.717 1.00 34.94 103 SER A N 1
ATOM 765 C CA . SER A 1 103 ? -6.895 -11.444 -16.786 1.00 34.94 103 SER A CA 1
ATOM 766 C C . SER A 1 103 ? -8.029 -11.967 -17.677 1.00 34.94 103 SER A C 1
ATOM 768 O O . SER A 1 103 ? -9.128 -12.224 -17.187 1.00 34.94 103 SER A O 1
ATOM 770 N N . HIS A 1 104 ? -7.758 -12.188 -18.962 1.00 32.62 104 HIS A N 1
ATOM 771 C CA . HIS A 1 104 ? -8.510 -13.159 -19.758 1.00 32.62 104 HIS A CA 1
ATOM 772 C C . HIS A 1 104 ? -7.710 -14.461 -19.776 1.00 32.62 104 HIS A C 1
ATOM 774 O O . HIS A 1 104 ? -6.793 -14.644 -20.572 1.00 32.62 104 HIS A O 1
ATOM 780 N N . GLY A 1 105 ? -8.024 -15.358 -18.842 1.00 33.59 105 GLY A N 1
ATOM 781 C CA . GLY A 1 105 ? -7.525 -16.724 -18.891 1.00 33.59 105 GLY A CA 1
ATOM 782 C C . GLY A 1 105 ? -8.137 -17.444 -20.088 1.00 33.59 105 GLY A C 1
ATOM 783 O O . GLY A 1 105 ? -9.253 -17.943 -19.997 1.00 33.59 105 GLY A O 1
ATOM 784 N N . THR A 1 106 ? -7.416 -17.520 -21.202 1.00 33.22 106 THR A N 1
ATOM 785 C CA . THR A 1 106 ? -7.674 -18.530 -22.232 1.00 33.22 106 THR A CA 1
ATOM 786 C C . THR A 1 106 ? -6.634 -19.624 -22.090 1.00 33.22 106 THR A C 1
ATOM 788 O O . THR A 1 106 ? -5.496 -19.492 -22.537 1.00 33.22 106 THR A O 1
ATOM 791 N N . ALA A 1 107 ? -7.034 -20.708 -21.429 1.00 31.44 107 ALA A N 1
ATOM 792 C CA . ALA A 1 107 ? -6.349 -21.980 -21.543 1.00 31.44 107 ALA A CA 1
ATOM 793 C C . ALA A 1 107 ? -6.600 -22.518 -22.957 1.00 31.44 107 ALA A C 1
ATOM 795 O O . ALA A 1 107 ? -7.704 -22.974 -23.254 1.00 31.44 107 ALA A O 1
ATOM 796 N N . THR A 1 108 ? -5.596 -22.460 -23.829 1.00 31.16 108 THR A N 1
ATOM 797 C CA . THR A 1 108 ? -5.642 -23.182 -25.105 1.00 31.16 108 THR A CA 1
ATOM 798 C C . THR A 1 108 ? -4.842 -24.466 -24.951 1.00 31.16 108 THR A C 1
ATOM 800 O O . THR A 1 108 ? -3.625 -24.451 -24.781 1.00 31.16 108 THR A O 1
ATOM 803 N N . LYS A 1 109 ? -5.574 -25.578 -24.940 1.00 33.97 109 LYS A N 1
ATOM 804 C CA . LYS A 1 109 ? -5.071 -26.950 -24.948 1.00 33.97 109 LYS A CA 1
ATOM 805 C C . LYS A 1 109 ? -4.603 -27.281 -26.368 1.00 33.97 109 LYS A C 1
ATOM 807 O O . LYS A 1 109 ? -5.403 -27.134 -27.286 1.00 33.97 109 LYS A O 1
ATOM 812 N N . ASN A 1 110 ? -3.365 -27.746 -26.517 1.00 35.47 110 ASN A N 1
ATOM 813 C CA . ASN A 1 110 ? -2.929 -28.539 -27.669 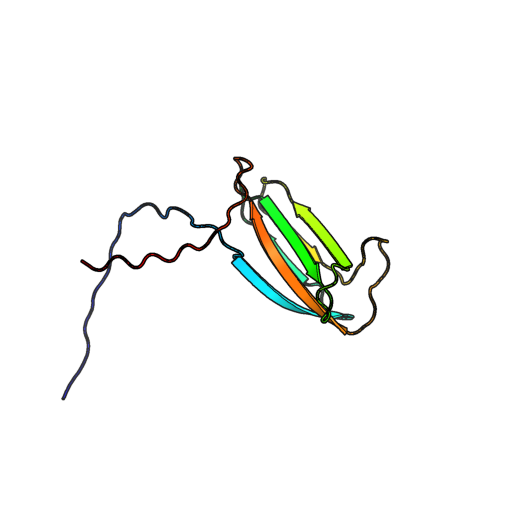1.00 35.47 110 ASN A CA 1
ATOM 814 C C . ASN A 1 110 ? -2.509 -29.914 -27.162 1.00 35.47 110 ASN A C 1
ATOM 816 O O . ASN A 1 110 ? -1.758 -29.948 -26.162 1.00 35.47 110 ASN A O 1
#

Foldseek 3Di:
DDDDDDDDDPDPDDDPDQFDQPDKDKDWPPDPKDKDWAAAQKKKKKFKAAPVRHTFDIDIGAHHHIDMDTDNQAGPVRDHDDTHMMMITMFIAGNVRDGHDDDPDDDDDD

Sequence (110 aa):
MVNVAGSAVSATGRLTVTVGILDRYVVRTPGRPFTYPLPENIGMKMVVENMSGRVVWNQTYEAGAGRVVSWGGLGHDGKQVSAGMYVVNLKLITKDGKTIAESHGTATKN